Protein AF-A0A523YAH8-F1 (afdb_monomer_lite)

Radius of gyration: 17.44 Å; chains: 1; bounding box: 40×34×47 Å

Structure (mmCIF, N/CA/C/O backbone):
data_AF-A0A523YAH8-F1
#
_entry.id   AF-A0A523YAH8-F1
#
loop_
_atom_site.group_PDB
_atom_site.id
_atom_site.type_symbol
_atom_site.label_atom_id
_atom_site.label_alt_id
_atom_site.label_comp_id
_atom_site.label_asym_id
_atom_site.label_entity_id
_atom_site.label_seq_id
_atom_site.pdbx_PDB_ins_code
_atom_site.Cartn_x
_atom_site.Cartn_y
_atom_site.Cartn_z
_atom_site.occupancy
_atom_site.B_iso_or_equiv
_atom_site.auth_seq_id
_atom_site.auth_comp_id
_atom_site.auth_asym_id
_atom_site.auth_atom_id
_atom_site.pdbx_PDB_model_num
ATOM 1 N N . MET A 1 1 ? 0.222 6.689 17.401 1.00 81.88 1 MET A N 1
ATOM 2 C CA . MET A 1 1 ? 0.304 7.172 16.007 1.00 81.88 1 MET A CA 1
ATOM 3 C C . MET A 1 1 ? -0.901 6.785 15.158 1.00 81.88 1 MET A C 1
ATOM 5 O O . MET A 1 1 ? -1.692 7.670 14.889 1.00 81.88 1 MET A O 1
ATOM 9 N N . ALA A 1 2 ? -1.111 5.521 14.751 1.00 90.25 2 ALA A N 1
ATOM 10 C CA . ALA A 1 2 ? -2.262 5.190 13.888 1.00 90.25 2 ALA A CA 1
ATOM 11 C C . ALA A 1 2 ? -3.619 5.543 14.531 1.00 90.25 2 ALA A C 1
ATOM 13 O O . ALA A 1 2 ? -4.471 6.125 13.876 1.00 90.25 2 ALA A O 1
ATOM 14 N N . GLU A 1 3 ? -3.791 5.264 15.825 1.00 92.44 3 GLU A N 1
ATOM 15 C CA . GLU A 1 3 ? -5.012 5.604 16.570 1.00 92.44 3 GLU A CA 1
ATOM 16 C C . GLU A 1 3 ? -5.221 7.118 16.732 1.00 92.44 3 GLU A C 1
ATOM 18 O O . GLU A 1 3 ? -6.354 7.583 16.676 1.00 92.44 3 GLU A O 1
ATOM 23 N N . GLU A 1 4 ? -4.139 7.892 16.873 1.00 93.69 4 GLU A N 1
ATOM 24 C CA . GLU A 1 4 ? -4.190 9.362 16.950 1.00 93.69 4 GLU A CA 1
ATOM 25 C C . GLU A 1 4 ? -4.637 9.952 15.610 1.00 93.69 4 GLU A C 1
ATOM 27 O O . GLU A 1 4 ? -5.527 10.789 15.584 1.00 93.69 4 GLU A O 1
ATOM 32 N N . CYS A 1 5 ? -4.120 9.441 14.485 1.00 93.69 5 CYS A N 1
ATOM 33 C CA . CYS A 1 5 ? -4.591 9.852 13.161 1.00 93.69 5 CYS A CA 1
ATOM 34 C C . CYS A 1 5 ? -6.087 9.563 12.968 1.00 93.69 5 CYS A C 1
ATOM 36 O O . CYS A 1 5 ? -6.791 10.364 12.361 1.00 93.69 5 CYS A O 1
ATOM 38 N N . VAL A 1 6 ? -6.584 8.432 13.482 1.00 94.50 6 VAL A N 1
ATOM 39 C CA . VAL A 1 6 ? -8.021 8.118 13.446 1.00 94.50 6 VAL A CA 1
ATOM 40 C C . VAL A 1 6 ? -8.814 9.077 14.337 1.00 94.50 6 VAL A C 1
ATOM 42 O O . VAL A 1 6 ? -9.869 9.548 13.921 1.00 94.50 6 VAL A O 1
ATOM 45 N N . ALA A 1 7 ? -8.300 9.417 15.523 1.00 92.00 7 ALA A N 1
ATOM 46 C CA . ALA A 1 7 ? -8.913 10.418 16.400 1.00 92.00 7 ALA A CA 1
ATOM 47 C C . ALA A 1 7 ? -8.973 11.815 15.749 1.00 92.00 7 ALA A C 1
ATOM 49 O O . ALA A 1 7 ? -9.952 12.532 15.946 1.00 92.00 7 ALA A O 1
ATOM 50 N N . ASP A 1 8 ? -7.988 12.153 14.914 1.00 94.50 8 ASP A N 1
ATOM 51 C CA . ASP A 1 8 ? -7.951 13.378 14.104 1.00 94.50 8 ASP A CA 1
ATOM 52 C C . ASP A 1 8 ? -8.859 13.318 12.853 1.00 94.50 8 ASP A C 1
ATOM 54 O O . ASP A 1 8 ? -8.953 14.293 12.105 1.00 94.50 8 ASP A O 1
ATOM 58 N N . GLY A 1 9 ? -9.553 12.196 12.618 1.00 93.69 9 GLY A N 1
ATOM 59 C CA . GLY A 1 9 ? -10.535 12.031 11.541 1.00 93.69 9 GLY A CA 1
ATOM 60 C C . GLY A 1 9 ? -10.054 11.237 10.323 1.00 93.69 9 GLY A C 1
ATOM 61 O O . GLY A 1 9 ? -10.670 11.328 9.264 1.00 93.69 9 GLY A O 1
ATOM 62 N N . ALA A 1 10 ? -8.965 10.469 10.423 1.00 95.19 10 ALA A N 1
ATOM 63 C CA . ALA A 1 10 ? -8.523 9.614 9.322 1.00 95.19 10 ALA A CA 1
ATOM 64 C C . ALA A 1 10 ? -9.427 8.381 9.140 1.00 95.19 10 ALA A C 1
ATOM 66 O O . ALA A 1 10 ? -9.495 7.507 10.006 1.00 95.19 10 ALA A O 1
ATOM 67 N N . ASP A 1 11 ? -10.025 8.254 7.953 1.00 96.00 11 ASP A N 1
ATOM 68 C CA . ASP A 1 11 ? -10.810 7.078 7.544 1.00 96.00 11 ASP A CA 1
ATOM 69 C C . ASP A 1 11 ? -9.975 5.994 6.836 1.00 96.00 11 ASP A C 1
ATOM 71 O O . ASP A 1 11 ? -10.490 4.945 6.444 1.00 96.00 11 ASP A O 1
ATOM 75 N N . VAL A 1 12 ? -8.673 6.233 6.651 1.00 95.81 12 VAL A N 1
ATOM 76 C CA . VAL A 1 12 ? -7.714 5.289 6.064 1.00 95.81 12 VAL A CA 1
ATOM 77 C C . VAL A 1 12 ? -6.301 5.595 6.554 1.00 95.81 12 VAL A C 1
ATOM 79 O O . VAL A 1 12 ? -5.920 6.757 6.686 1.00 95.81 12 VAL A O 1
ATOM 82 N N . ILE A 1 13 ? -5.497 4.555 6.778 1.00 95.81 13 ILE A N 1
ATOM 83 C CA . ILE A 1 13 ? -4.071 4.689 7.090 1.00 95.81 13 ILE A CA 1
ATOM 84 C C . ILE A 1 13 ? -3.254 4.177 5.907 1.00 95.81 13 ILE A C 1
ATOM 86 O O . ILE A 1 13 ? -3.410 3.033 5.493 1.00 95.81 13 ILE A O 1
ATOM 90 N N . VAL A 1 14 ? -2.350 5.000 5.377 1.00 95.00 14 VAL A N 1
ATOM 91 C CA . VAL A 1 14 ? -1.396 4.586 4.338 1.00 95.00 14 VAL A CA 1
ATOM 92 C C . VAL A 1 14 ? -0.015 4.478 4.959 1.00 95.00 14 VAL A C 1
ATOM 94 O O . VAL A 1 14 ? 0.502 5.455 5.502 1.00 95.00 14 VAL A O 1
ATOM 97 N N . ILE A 1 15 ? 0.605 3.302 4.875 1.00 94.88 15 ILE A N 1
ATOM 98 C CA . ILE A 1 15 ? 1.973 3.145 5.367 1.00 94.88 15 ILE A CA 1
ATOM 99 C C . ILE A 1 15 ? 2.927 3.873 4.413 1.00 94.88 15 ILE A C 1
ATOM 101 O O . ILE A 1 15 ? 3.000 3.559 3.231 1.00 94.88 15 ILE A O 1
ATOM 105 N N . GLY A 1 16 ? 3.677 4.851 4.925 1.00 92.38 16 GLY A N 1
ATOM 106 C CA . GLY A 1 16 ? 4.570 5.688 4.109 1.00 92.38 16 GLY A CA 1
ATOM 107 C C . GLY A 1 16 ? 5.878 5.017 3.671 1.00 92.38 16 GLY A C 1
ATOM 108 O O . GLY A 1 16 ? 6.645 5.600 2.911 1.00 92.38 16 GLY A O 1
ATOM 109 N N . CYS A 1 17 ? 6.161 3.802 4.145 1.00 92.62 17 CYS A N 1
ATOM 110 C CA . CYS A 1 17 ? 7.388 3.065 3.850 1.00 92.62 17 CYS A CA 1
ATOM 111 C C . CYS A 1 17 ? 7.066 1.697 3.241 1.00 92.62 17 CYS A C 1
ATOM 113 O O . CYS A 1 17 ? 6.320 0.918 3.830 1.00 92.62 17 CYS A O 1
ATOM 115 N N . ALA A 1 18 ? 7.687 1.373 2.103 1.00 88.06 18 ALA A N 1
ATOM 116 C CA . ALA A 1 18 ? 7.493 0.095 1.415 1.00 88.06 18 ALA A CA 1
ATOM 117 C C . ALA A 1 18 ? 7.857 -1.119 2.292 1.00 88.06 18 ALA A C 1
ATOM 119 O O . ALA A 1 18 ? 7.104 -2.087 2.354 1.00 88.06 18 ALA A O 1
ATOM 120 N N . GLY A 1 19 ? 8.987 -1.057 3.010 1.00 88.12 19 GLY A N 1
ATOM 121 C CA . GLY A 1 19 ? 9.425 -2.153 3.881 1.00 88.12 19 GLY A CA 1
ATOM 122 C C . GLY A 1 19 ? 8.490 -2.365 5.074 1.00 88.12 19 GLY A C 1
ATOM 123 O O . GLY A 1 19 ? 8.118 -3.494 5.380 1.00 88.12 19 GLY A O 1
ATOM 124 N N . THR A 1 20 ? 8.063 -1.277 5.718 1.00 90.25 20 THR A N 1
ATOM 125 C CA . THR A 1 20 ? 7.125 -1.343 6.847 1.00 90.25 20 THR A CA 1
ATOM 126 C C . THR A 1 20 ? 5.743 -1.816 6.404 1.00 90.25 20 THR A C 1
ATOM 128 O O . THR A 1 20 ? 5.132 -2.606 7.113 1.00 90.25 20 THR A O 1
ATOM 131 N N . GLY A 1 21 ? 5.273 -1.391 5.226 1.00 91.12 21 GLY A N 1
ATOM 132 C CA . GLY A 1 21 ? 3.984 -1.808 4.668 1.00 91.12 21 GLY A CA 1
ATOM 133 C C . GLY A 1 21 ? 3.870 -3.323 4.5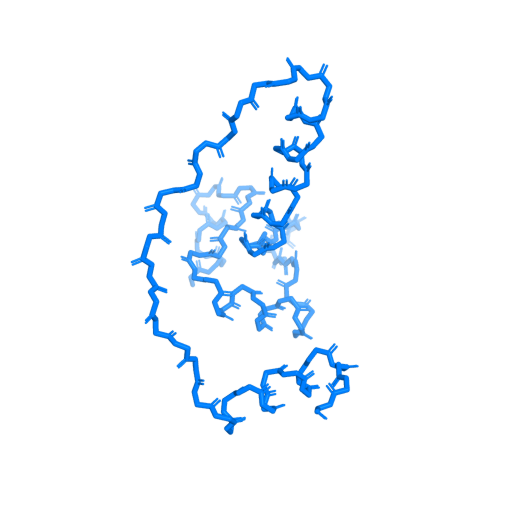44 1.00 91.12 21 GLY A C 1
ATOM 134 O O . GLY A 1 21 ? 2.927 -3.915 5.065 1.00 91.12 21 GLY A O 1
ATOM 135 N N . LEU A 1 22 ? 4.899 -3.951 3.973 1.00 86.50 22 LEU A N 1
ATOM 136 C CA . LEU A 1 22 ? 4.981 -5.405 3.852 1.00 86.50 22 LEU A CA 1
ATOM 137 C C . LEU A 1 22 ? 4.979 -6.105 5.213 1.00 86.50 22 LEU A C 1
ATOM 139 O O . LEU A 1 22 ? 4.248 -7.074 5.402 1.00 86.50 22 LEU A O 1
ATOM 143 N N . LEU A 1 23 ? 5.761 -5.611 6.179 1.00 89.88 23 LEU A N 1
ATOM 144 C CA . LEU A 1 23 ? 5.793 -6.184 7.528 1.00 89.88 23 LEU A CA 1
ATOM 145 C C . LEU A 1 23 ? 4.426 -6.097 8.217 1.00 89.88 23 LEU A C 1
ATOM 147 O O . LEU A 1 23 ? 3.996 -7.068 8.836 1.00 89.88 23 LEU A O 1
ATOM 151 N N . CYS A 1 24 ? 3.723 -4.969 8.079 1.00 91.12 24 CYS A N 1
ATOM 152 C CA . CYS A 1 24 ? 2.367 -4.808 8.596 1.00 91.12 24 CYS A CA 1
ATOM 153 C C . CYS A 1 24 ? 1.404 -5.823 7.964 1.00 91.12 24 CYS A C 1
ATOM 155 O O . CYS A 1 24 ? 0.698 -6.516 8.696 1.00 91.12 24 CYS A O 1
ATOM 157 N N . SER A 1 25 ? 1.423 -5.974 6.637 1.00 89.50 25 SER A N 1
ATOM 158 C CA . SER A 1 25 ? 0.617 -6.974 5.924 1.00 89.50 25 SER A CA 1
ATOM 159 C C . SER A 1 25 ? 0.911 -8.399 6.398 1.00 89.50 25 SER A C 1
ATOM 161 O O . SER A 1 25 ? -0.011 -9.158 6.695 1.00 89.50 25 SER A O 1
ATOM 163 N N . MET A 1 26 ? 2.191 -8.761 6.528 1.00 88.06 26 MET A N 1
ATOM 164 C CA . MET A 1 26 ? 2.615 -10.086 6.997 1.00 88.06 26 MET A CA 1
ATOM 165 C C . MET A 1 26 ? 2.189 -10.365 8.443 1.00 88.06 26 MET A C 1
ATOM 167 O O . MET A 1 26 ? 1.873 -11.502 8.782 1.00 88.06 26 MET A O 1
ATOM 171 N N . ALA A 1 27 ? 2.156 -9.335 9.289 1.00 91.81 27 ALA A N 1
ATOM 172 C CA . ALA A 1 27 ? 1.712 -9.431 10.675 1.00 91.81 27 ALA A CA 1
ATOM 173 C C . ALA A 1 27 ? 0.177 -9.410 10.837 1.00 91.81 27 ALA A C 1
ATOM 175 O O . ALA A 1 27 ? -0.314 -9.455 11.964 1.00 91.81 27 ALA A O 1
ATOM 176 N N . GLY A 1 28 ? -0.593 -9.316 9.746 1.00 91.50 28 GLY A N 1
ATOM 177 C CA . GLY A 1 28 ? -2.054 -9.211 9.803 1.00 91.50 28 GLY A CA 1
ATOM 178 C C . GLY A 1 28 ? -2.569 -7.832 10.246 1.00 91.50 28 GLY A C 1
ATOM 179 O O . GLY A 1 28 ? -3.723 -7.703 10.662 1.00 91.50 28 GLY A O 1
ATOM 180 N N . LEU A 1 29 ? -1.735 -6.790 10.157 1.00 92.62 29 LEU A N 1
ATOM 181 C CA . LEU A 1 29 ? -2.067 -5.402 10.502 1.00 92.62 29 LEU A CA 1
ATOM 182 C C . LEU A 1 29 ? -2.678 -4.645 9.312 1.00 92.62 29 LEU A C 1
ATOM 184 O O . LEU A 1 29 ? -2.221 -3.573 8.925 1.00 92.62 29 LEU A O 1
ATOM 188 N N . ASN A 1 30 ? -3.734 -5.207 8.730 1.00 93.06 30 ASN A N 1
ATOM 189 C CA . ASN A 1 30 ? -4.452 -4.661 7.569 1.00 93.06 30 ASN A CA 1
ATOM 190 C C . ASN A 1 30 ? -5.610 -3.726 7.973 1.00 93.06 30 ASN A C 1
ATOM 192 O O . ASN A 1 30 ? -6.303 -3.172 7.119 1.00 93.06 30 ASN A O 1
ATOM 196 N N . LYS A 1 31 ? -5.850 -3.563 9.277 1.00 95.12 31 LYS A N 1
ATOM 197 C CA . LYS A 1 31 ? -6.870 -2.675 9.838 1.00 95.12 31 LYS A CA 1
ATOM 198 C C . LYS A 1 31 ? -6.502 -2.240 11.252 1.00 95.12 31 LYS A C 1
ATOM 200 O O . LYS A 1 31 ? -5.832 -2.979 11.970 1.00 95.12 31 LYS A O 1
ATOM 205 N N . VAL A 1 32 ? -7.010 -1.086 11.664 1.00 94.25 32 VAL A N 1
ATOM 206 C CA . VAL A 1 32 ? -6.961 -0.586 13.044 1.00 94.25 32 VAL A CA 1
ATOM 207 C C . VAL A 1 32 ? -8.394 -0.412 13.536 1.00 94.25 32 VAL A C 1
ATOM 209 O O . VAL A 1 32 ? -9.259 0.027 12.781 1.00 94.25 32 VAL A O 1
ATOM 212 N N . THR A 1 33 ? -8.664 -0.785 14.788 1.00 94.31 33 THR A N 1
ATOM 213 C CA . THR A 1 33 ? -9.977 -0.572 15.416 1.00 94.31 33 THR A CA 1
ATOM 214 C C . THR A 1 33 ? -9.842 0.488 16.500 1.00 94.31 33 THR A C 1
ATOM 216 O O . THR A 1 33 ? -9.105 0.271 17.454 1.00 94.31 33 THR A O 1
ATOM 219 N N . VAL A 1 34 ? -10.560 1.606 16.372 1.00 92.88 34 VAL A N 1
ATOM 220 C CA . VAL A 1 34 ? -10.601 2.677 17.382 1.00 92.88 34 VAL A CA 1
ATOM 221 C C . VAL A 1 34 ? -12.054 2.911 17.775 1.00 92.88 34 VAL A C 1
ATOM 223 O O . VAL A 1 34 ? -12.880 3.331 16.964 1.00 92.88 34 VAL A O 1
ATOM 226 N N . GLY A 1 35 ? -12.403 2.575 19.018 1.00 90.94 35 GLY A N 1
ATOM 227 C CA . GLY A 1 35 ? -13.792 2.596 19.475 1.00 90.94 35 GLY A CA 1
ATOM 228 C C . GLY A 1 35 ? -14.684 1.677 18.630 1.00 90.94 35 GLY A C 1
ATOM 229 O O . GLY A 1 35 ? -14.565 0.457 18.697 1.00 90.94 35 GLY A O 1
ATOM 230 N N . ARG A 1 36 ? -15.596 2.267 17.847 1.00 91.94 36 ARG A N 1
ATOM 231 C CA . ARG A 1 36 ? -16.501 1.543 16.928 1.00 91.94 36 ARG A CA 1
ATOM 232 C C . ARG A 1 36 ? -16.071 1.611 15.458 1.00 91.94 36 ARG A C 1
ATOM 234 O O . ARG A 1 36 ? -16.737 1.013 14.617 1.00 91.94 36 ARG A O 1
ATOM 241 N N . GLN A 1 37 ? -15.006 2.343 15.137 1.00 91.62 37 GLN A N 1
ATOM 242 C CA . GLN A 1 37 ? -14.513 2.493 13.770 1.00 91.62 37 GLN A CA 1
ATOM 243 C C . GLN A 1 37 ? -13.487 1.406 13.455 1.00 91.62 37 GLN A C 1
ATOM 245 O O . GLN A 1 37 ? -12.578 1.150 14.243 1.00 91.62 37 GLN A O 1
ATOM 250 N N . VAL A 1 38 ? -13.630 0.782 12.285 1.00 95.69 38 VAL A N 1
ATOM 251 C CA . VAL A 1 38 ? -12.651 -0.152 11.721 1.00 95.69 38 VAL A CA 1
ATOM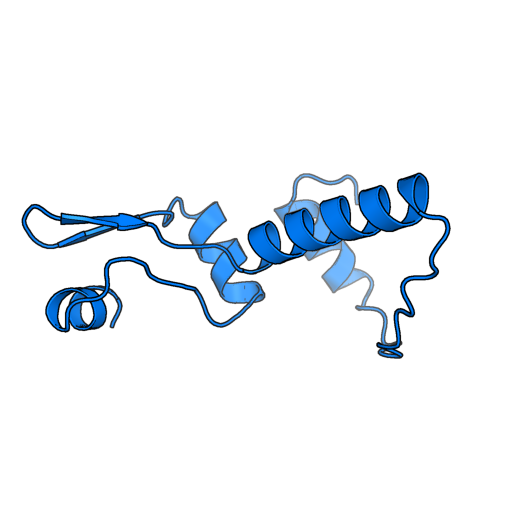 252 C C . VAL A 1 38 ? -12.069 0.503 10.480 1.00 95.69 38 VAL A C 1
ATOM 254 O O . VAL A 1 38 ? -12.760 0.650 9.474 1.00 95.69 38 VAL A O 1
ATOM 257 N N . ILE A 1 39 ? -10.809 0.906 10.570 1.00 96.56 39 ILE A N 1
ATOM 258 C CA . ILE A 1 39 ? -10.125 1.705 9.558 1.00 96.56 39 ILE A CA 1
ATOM 259 C C . ILE A 1 39 ? -9.143 0.816 8.786 1.00 96.56 39 ILE A C 1
ATOM 261 O O . ILE A 1 39 ? -8.339 0.124 9.418 1.00 96.56 39 ILE A O 1
ATOM 265 N N . PRO A 1 40 ? -9.184 0.791 7.443 1.00 96.31 40 PRO A N 1
ATOM 266 C CA . PRO A 1 40 ? -8.250 0.005 6.649 1.00 96.31 40 PRO A CA 1
ATOM 267 C C . PRO A 1 40 ? -6.831 0.582 6.711 1.00 96.31 40 PRO A C 1
ATOM 269 O O . PRO A 1 40 ? -6.628 1.798 6.684 1.00 96.31 40 PRO A O 1
ATOM 272 N N . VAL A 1 41 ? -5.845 -0.314 6.738 1.00 95.56 41 VAL A N 1
ATOM 273 C CA . VAL A 1 41 ? -4.424 0.014 6.585 1.00 95.56 41 VAL A CA 1
ATOM 274 C C . VAL A 1 41 ? -3.978 -0.451 5.205 1.00 95.56 41 VAL A C 1
ATOM 276 O O . VAL A 1 41 ? -4.091 -1.631 4.876 1.00 95.56 41 VAL A O 1
ATOM 279 N N . LEU A 1 42 ? -3.488 0.476 4.386 1.00 95.06 42 LEU A N 1
ATOM 280 C CA . LEU A 1 42 ? -3.054 0.202 3.023 1.00 95.06 42 LEU A CA 1
ATOM 281 C C . LEU A 1 42 ? -1.559 -0.102 2.968 1.00 95.06 42 LEU A C 1
ATOM 283 O O . LEU A 1 42 ? -0.725 0.697 3.404 1.00 95.06 42 LEU A O 1
ATOM 287 N N . ASP A 1 43 ? -1.242 -1.236 2.348 1.00 93.62 43 ASP A N 1
ATOM 288 C CA . ASP A 1 43 ? 0.113 -1.605 1.961 1.00 93.62 43 ASP A CA 1
ATOM 289 C C . ASP A 1 43 ? 0.501 -0.889 0.654 1.00 93.62 43 ASP A C 1
ATOM 291 O O . ASP A 1 43 ? -0.039 -1.217 -0.414 1.00 93.62 43 ASP A O 1
ATOM 295 N N . PRO A 1 44 ? 1.442 0.071 0.692 1.00 92.75 44 PRO A N 1
ATOM 296 C CA . PRO A 1 44 ? 1.852 0.816 -0.492 1.00 92.75 44 PRO A CA 1
ATOM 297 C C . PRO A 1 44 ? 2.477 -0.078 -1.571 1.00 92.75 44 PRO A C 1
ATOM 299 O O . PRO A 1 44 ? 2.400 0.264 -2.751 1.00 92.75 44 PRO A O 1
ATOM 302 N N . VAL A 1 45 ? 3.077 -1.221 -1.211 1.00 91.25 45 VAL A N 1
ATOM 303 C CA . VAL A 1 45 ? 3.704 -2.130 -2.181 1.00 91.25 45 VAL A CA 1
ATOM 304 C C . VAL A 1 45 ? 2.641 -2.833 -3.012 1.00 91.25 45 VAL A C 1
ATOM 306 O O . VAL A 1 45 ? 2.769 -2.910 -4.234 1.00 91.25 45 VAL A O 1
ATOM 309 N N . MET A 1 46 ? 1.553 -3.275 -2.382 1.00 90.19 46 MET A N 1
ATOM 310 C CA . MET A 1 46 ? 0.433 -3.897 -3.091 1.00 90.19 46 MET A CA 1
ATOM 311 C C . MET A 1 46 ? -0.307 -2.892 -3.979 1.00 90.19 46 MET A C 1
ATOM 313 O O . MET A 1 46 ? -0.643 -3.206 -5.122 1.00 90.19 46 MET A O 1
ATOM 317 N N . VAL A 1 47 ? -0.493 -1.656 -3.503 1.00 93.00 47 VAL A N 1
ATOM 318 C CA . VAL A 1 47 ? -1.059 -0.566 -4.317 1.00 93.00 47 VAL A CA 1
ATOM 319 C C . VAL A 1 47 ? -0.174 -0.280 -5.537 1.00 93.00 47 VAL A C 1
ATOM 321 O O . VAL A 1 47 ? -0.673 -0.166 -6.661 1.00 93.00 47 VAL A O 1
ATOM 324 N N . ALA A 1 48 ? 1.147 -0.217 -5.348 1.00 91.44 48 ALA A N 1
ATOM 325 C CA . ALA A 1 48 ? 2.097 -0.018 -6.438 1.00 91.44 48 ALA A CA 1
ATOM 326 C C . ALA A 1 48 ? 2.092 -1.188 -7.434 1.00 91.44 48 ALA A C 1
ATOM 328 O O . ALA A 1 48 ? 2.108 -0.950 -8.642 1.00 91.44 48 ALA A O 1
ATOM 329 N N . MET A 1 49 ? 2.007 -2.435 -6.956 1.00 92.81 49 MET A N 1
ATOM 330 C CA . MET A 1 49 ? 1.891 -3.620 -7.811 1.00 92.81 49 MET A CA 1
ATOM 331 C C . MET A 1 49 ? 0.644 -3.530 -8.694 1.00 92.81 49 MET A C 1
ATOM 333 O O . MET A 1 49 ? 0.750 -3.653 -9.913 1.00 92.81 49 MET A O 1
ATOM 337 N N . LYS A 1 50 ? -0.522 -3.223 -8.111 1.00 94.94 50 LYS A N 1
ATOM 338 C CA . LYS A 1 50 ? -1.764 -3.077 -8.882 1.00 94.94 50 LYS A CA 1
ATOM 339 C C . LYS A 1 50 ? -1.674 -1.946 -9.903 1.00 94.94 50 LYS A C 1
ATOM 341 O O . LYS A 1 50 ? -2.127 -2.090 -11.036 1.00 94.94 50 LYS A O 1
ATOM 346 N N . THR A 1 51 ? -1.037 -0.841 -9.527 1.00 92.81 51 THR A N 1
ATOM 347 C CA . THR A 1 51 ? -0.784 0.278 -10.440 1.00 92.81 51 THR A CA 1
ATOM 348 C C . THR A 1 51 ? 0.114 -0.151 -11.604 1.00 92.81 51 THR A C 1
ATOM 350 O O . THR A 1 51 ? -0.149 0.211 -12.749 1.00 92.81 51 THR A O 1
ATOM 353 N N . ALA A 1 52 ? 1.142 -0.963 -11.343 1.00 89.56 52 ALA A N 1
ATOM 354 C CA . ALA A 1 52 ? 2.015 -1.504 -12.379 1.00 89.56 52 ALA A CA 1
ATOM 355 C C . ALA A 1 52 ? 1.271 -2.462 -13.326 1.00 89.56 52 ALA A C 1
ATOM 357 O O . ALA A 1 52 ? 1.453 -2.356 -14.537 1.00 89.56 52 ALA A O 1
ATOM 358 N N . GLU A 1 53 ? 0.407 -3.340 -12.807 1.00 93.44 53 GLU A N 1
ATOM 359 C CA . GLU A 1 53 ? -0.467 -4.198 -13.624 1.00 93.44 53 GLU A CA 1
ATOM 360 C C . GLU A 1 53 ? -1.348 -3.363 -14.558 1.00 93.44 53 GLU A C 1
ATOM 362 O O . GLU A 1 53 ? -1.323 -3.559 -15.772 1.00 93.44 53 GLU A O 1
ATOM 367 N N . MET A 1 54 ? -2.050 -2.366 -14.006 1.00 94.12 54 MET A N 1
ATOM 368 C CA . MET A 1 54 ? -2.892 -1.457 -14.789 1.00 94.12 54 MET A CA 1
ATOM 369 C C . MET A 1 54 ? -2.091 -0.738 -15.874 1.00 94.12 54 MET A C 1
ATOM 371 O O . MET A 1 54 ? -2.550 -0.602 -17.006 1.00 94.12 54 MET A O 1
ATOM 375 N N . ALA A 1 55 ? -0.878 -0.292 -15.551 1.00 88.19 55 ALA A N 1
ATOM 376 C CA . ALA A 1 55 ? -0.008 0.364 -16.510 1.00 88.19 55 ALA A CA 1
ATOM 377 C C . ALA A 1 55 ? 0.384 -0.604 -17.648 1.00 88.19 55 ALA A C 1
ATOM 379 O O . ALA A 1 55 ? 0.272 -0.261 -18.828 1.00 88.19 55 ALA A O 1
ATOM 380 N N . VAL A 1 56 ? 0.775 -1.841 -17.327 1.00 88.81 56 VAL A N 1
ATOM 381 C CA . VAL A 1 56 ? 1.068 -2.878 -18.331 1.00 88.81 56 VAL A CA 1
ATOM 382 C C . VAL A 1 56 ? -0.134 -3.125 -19.245 1.00 88.81 56 VAL A C 1
ATOM 384 O O . VAL A 1 56 ? 0.043 -3.180 -20.465 1.00 88.81 56 VAL A O 1
ATOM 387 N N . ASP A 1 57 ? -1.339 -3.216 -18.687 1.00 92.44 57 ASP A N 1
ATOM 388 C CA . ASP A 1 57 ? -2.566 -3.423 -19.457 1.00 92.44 57 ASP A CA 1
ATOM 389 C C . ASP A 1 57 ? -2.879 -2.236 -20.377 1.00 92.44 57 ASP A C 1
ATOM 391 O O . ASP A 1 57 ? -3.149 -2.432 -21.563 1.00 92.44 57 ASP A O 1
ATOM 395 N N . ILE A 1 58 ? -2.740 -0.997 -19.891 1.00 88.69 58 ILE A N 1
ATOM 396 C CA . ILE A 1 58 ? -2.890 0.216 -20.713 1.00 88.69 58 ILE A CA 1
ATOM 397 C C . ILE A 1 58 ? -1.894 0.208 -21.874 1.00 88.69 58 ILE A C 1
ATOM 399 O O . ILE A 1 58 ? -2.273 0.484 -23.014 1.00 88.69 58 ILE A O 1
ATOM 403 N N . LYS A 1 59 ? -0.626 -0.139 -21.625 1.00 87.81 59 LYS A N 1
ATOM 404 C CA . LYS A 1 59 ? 0.388 -0.242 -22.685 1.00 87.81 59 LYS A CA 1
ATOM 405 C C . LYS A 1 59 ? -0.004 -1.283 -23.731 1.00 87.81 59 LYS A C 1
ATOM 407 O O . LYS A 1 59 ? 0.143 -1.024 -24.923 1.00 87.81 59 LYS A O 1
ATOM 412 N N . ARG A 1 60 ? -0.497 -2.448 -23.302 1.00 88.69 60 ARG A N 1
ATOM 413 C CA . ARG A 1 60 ? -0.957 -3.510 -24.210 1.00 88.69 60 ARG A CA 1
ATOM 414 C C . ARG A 1 60 ? -2.161 -3.068 -25.042 1.00 88.69 60 ARG A C 1
ATOM 416 O O . ARG A 1 60 ? -2.197 -3.372 -26.227 1.00 88.69 60 ARG A O 1
ATOM 423 N N . GLY A 1 61 ? -3.109 -2.347 -24.442 1.00 92.81 61 GLY A N 1
ATOM 424 C CA . GLY A 1 61 ? -4.331 -1.905 -25.118 1.00 92.81 61 GLY A CA 1
ATOM 425 C C . GLY A 1 61 ? -4.155 -0.688 -26.031 1.00 92.81 61 GLY A C 1
ATOM 426 O O . GLY A 1 61 ? -4.845 -0.581 -27.038 1.00 92.81 61 GLY A O 1
ATOM 427 N N . THR A 1 62 ? -3.239 0.227 -25.704 1.00 92.31 62 THR A N 1
ATOM 428 C CA . THR A 1 62 ? -3.074 1.508 -26.425 1.00 92.31 62 THR A CA 1
ATOM 429 C C . THR A 1 62 ? -1.836 1.568 -27.317 1.00 92.31 62 THR A C 1
ATOM 431 O O . THR A 1 62 ? -1.732 2.458 -28.157 1.00 92.31 62 THR A O 1
ATOM 434 N N . GLY A 1 63 ? -0.861 0.674 -27.120 1.00 84.44 63 GLY A N 1
ATOM 435 C CA . GLY A 1 63 ? 0.440 0.728 -27.793 1.00 84.44 63 GLY A CA 1
ATOM 436 C C . GLY A 1 63 ? 1.360 1.859 -27.312 1.00 84.44 63 GLY A C 1
ATOM 437 O O . GLY A 1 63 ? 2.491 1.965 -27.788 1.00 84.44 63 GLY A O 1
ATOM 438 N N . LEU A 1 64 ? 0.922 2.692 -26.358 1.00 78.31 64 LEU A N 1
ATOM 439 C CA . LEU A 1 64 ? 1.725 3.795 -25.841 1.00 78.31 64 LEU A CA 1
ATOM 440 C C . LEU A 1 64 ? 2.854 3.269 -24.938 1.00 78.31 64 LEU A C 1
ATOM 442 O O . LEU A 1 64 ? 2.608 2.470 -24.027 1.00 78.31 64 LEU A O 1
ATOM 446 N N . PRO A 1 65 ? 4.109 3.703 -25.147 1.00 70.25 65 PRO A N 1
ATOM 447 C CA . PRO A 1 65 ? 5.202 3.310 -24.275 1.00 70.25 65 PRO A CA 1
ATOM 448 C C . PRO A 1 65 ? 5.015 3.938 -22.890 1.00 70.25 65 PRO A C 1
ATOM 450 O O . PRO A 1 65 ? 4.779 5.136 -22.774 1.00 70.25 65 PRO A O 1
ATOM 453 N N . ILE A 1 66 ? 5.194 3.143 -21.833 1.00 70.12 66 ILE A N 1
ATOM 454 C CA . ILE A 1 66 ? 5.373 3.666 -20.474 1.00 70.12 66 ILE A CA 1
ATOM 455 C C . ILE A 1 66 ? 6.875 3.828 -20.258 1.00 70.12 66 ILE A C 1
ATOM 457 O O . ILE A 1 66 ? 7.570 2.817 -20.097 1.00 70.12 66 ILE A O 1
ATOM 461 N N . PRO A 1 67 ? 7.420 5.054 -20.298 1.00 62.91 67 PRO A N 1
ATOM 462 C CA . PRO A 1 67 ? 8.835 5.255 -20.047 1.00 62.91 67 PRO A CA 1
ATOM 463 C C . PRO A 1 67 ? 9.123 5.007 -18.561 1.00 62.91 67 PRO A C 1
ATOM 465 O O . PRO A 1 67 ? 8.886 5.869 -17.719 1.00 62.91 67 PRO A O 1
ATOM 468 N N . SER A 1 68 ? 9.672 3.838 -18.224 1.00 63.28 68 SER A N 1
ATOM 469 C CA . SER A 1 68 ? 10.312 3.641 -16.920 1.00 63.28 68 SER A CA 1
ATOM 470 C C . SER A 1 68 ? 11.675 4.336 -16.935 1.00 63.28 68 SER A C 1
ATOM 472 O O . SER A 1 68 ? 12.541 3.998 -17.742 1.00 63.28 68 SER A O 1
AT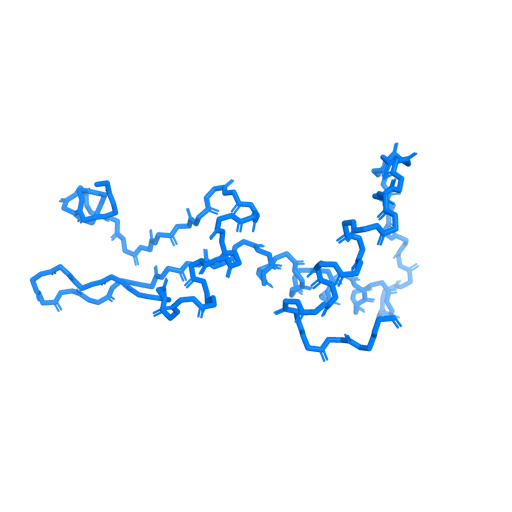OM 474 N N . ARG A 1 69 ? 11.859 5.351 -16.080 1.00 58.22 69 ARG A N 1
ATOM 475 C CA . ARG A 1 69 ? 13.091 6.169 -16.015 1.00 58.22 69 ARG A CA 1
ATOM 476 C C . ARG A 1 69 ? 13.905 5.961 -14.735 1.00 58.22 69 ARG A C 1
ATOM 478 O O . ARG A 1 69 ? 14.909 6.643 -14.546 1.00 58.22 69 ARG A O 1
ATOM 485 N N . ALA A 1 70 ? 13.524 5.024 -13.870 1.00 58.84 70 ALA A N 1
ATOM 486 C CA . ALA A 1 70 ? 14.235 4.768 -12.619 1.00 58.84 70 ALA A CA 1
ATOM 487 C C . ALA A 1 70 ? 15.501 3.921 -12.869 1.00 58.84 70 ALA A C 1
ATOM 489 O O . ALA A 1 70 ? 15.492 2.700 -12.745 1.00 58.84 70 ALA A O 1
ATOM 490 N N . ARG A 1 71 ? 16.604 4.572 -13.262 1.00 51.06 71 ARG A N 1
ATOM 491 C CA . ARG A 1 71 ? 17.942 3.962 -13.396 1.00 51.06 71 ARG A CA 1
ATOM 492 C C . ARG A 1 71 ? 18.619 3.765 -12.027 1.00 51.06 71 ARG A C 1
ATOM 494 O O . ARG A 1 71 ? 19.663 4.354 -11.773 1.00 51.06 71 ARG A O 1
ATOM 501 N N . ASN A 1 72 ? 18.064 2.923 -11.159 1.00 57.88 72 ASN A N 1
ATOM 502 C CA . ASN A 1 72 ? 18.677 2.614 -9.859 1.00 57.88 72 ASN A CA 1
ATOM 503 C C . ASN A 1 72 ? 19.285 1.204 -9.885 1.00 57.88 72 ASN A C 1
ATOM 505 O O . ASN A 1 72 ? 18.680 0.241 -9.426 1.00 57.88 72 ASN A O 1
ATOM 509 N N . TYR A 1 73 ? 20.472 1.078 -10.487 1.00 62.00 73 TYR A N 1
ATOM 510 C CA . TYR A 1 73 ? 21.162 -0.199 -10.714 1.00 62.00 73 TYR A CA 1
ATOM 511 C C . TYR A 1 73 ? 22.167 -0.542 -9.610 1.00 62.00 73 TYR A C 1
ATOM 513 O O . TYR A 1 73 ? 23.366 -0.636 -9.862 1.00 62.00 73 TYR A O 1
ATOM 521 N N . VAL A 1 74 ? 21.687 -0.785 -8.393 1.00 73.06 74 VAL A N 1
ATOM 522 C CA . VAL A 1 74 ? 22.474 -1.553 -7.419 1.00 73.06 74 VAL A CA 1
ATOM 523 C C . VAL A 1 74 ? 21.673 -2.790 -7.064 1.00 73.06 74 VAL A C 1
ATOM 525 O O . VAL A 1 74 ? 20.598 -2.703 -6.475 1.00 73.06 74 VAL A O 1
ATOM 528 N N . LEU A 1 75 ? 22.177 -3.945 -7.496 1.00 75.25 75 LEU A N 1
ATOM 529 C CA . LEU A 1 75 ? 21.580 -5.223 -7.140 1.00 75.25 75 LEU A CA 1
ATOM 530 C C . LEU A 1 75 ? 21.880 -5.522 -5.662 1.00 75.25 75 LEU A C 1
ATOM 532 O O . LEU A 1 75 ? 23.016 -5.313 -5.230 1.00 75.25 75 LEU A O 1
ATOM 536 N N . PRO A 1 76 ? 20.898 -6.029 -4.894 1.00 77.00 76 PRO A N 1
ATOM 537 C CA . PRO A 1 76 ? 21.138 -6.528 -3.546 1.00 77.00 76 PRO A CA 1
ATOM 538 C C . PRO A 1 76 ? 22.209 -7.624 -3.526 1.00 77.00 76 PRO A C 1
ATOM 540 O O . PRO A 1 76 ? 22.413 -8.331 -4.521 1.00 77.00 76 PRO A O 1
ATOM 543 N N . SER A 1 77 ? 22.862 -7.800 -2.376 1.00 87.88 77 SER A N 1
ATOM 544 C CA . SER A 1 77 ? 23.775 -8.923 -2.157 1.00 87.88 77 SER A CA 1
ATOM 545 C C . SER A 1 77 ? 23.042 -10.267 -2.317 1.00 87.88 77 SER A C 1
ATOM 547 O O . SER A 1 77 ? 21.815 -10.342 -2.200 1.00 87.88 77 SER A O 1
ATOM 549 N N . ARG A 1 78 ? 23.774 -11.362 -2.572 1.00 86.94 78 ARG A N 1
ATOM 550 C CA . ARG A 1 78 ? 23.161 -12.705 -2.643 1.00 86.94 78 ARG A CA 1
ATOM 551 C C . ARG A 1 78 ? 22.452 -13.086 -1.342 1.00 86.94 78 ARG A C 1
ATOM 553 O O . ARG A 1 78 ? 21.398 -13.706 -1.394 1.00 86.94 78 ARG A O 1
ATOM 560 N N . GLU A 1 79 ? 23.018 -12.709 -0.200 1.00 90.94 79 GLU A N 1
ATOM 561 C CA . GLU A 1 79 ? 22.441 -12.992 1.114 1.00 90.94 79 GLU A CA 1
ATOM 562 C C . GLU A 1 79 ? 21.106 -12.263 1.311 1.00 90.94 79 GLU A C 1
ATOM 564 O O . GLU A 1 79 ? 20.112 -12.879 1.705 1.00 90.94 79 GLU A O 1
ATOM 569 N N . ASP A 1 80 ? 21.042 -10.983 0.931 1.00 85.69 80 ASP A N 1
ATOM 570 C CA . ASP A 1 80 ? 19.797 -10.212 0.959 1.00 85.69 80 ASP A CA 1
ATOM 571 C C . ASP A 1 80 ? 18.734 -10.804 0.033 1.00 85.69 80 ASP A C 1
ATOM 573 O O . ASP A 1 80 ? 17.563 -10.885 0.409 1.00 85.69 80 ASP A O 1
ATOM 577 N N . TRP A 1 81 ? 19.134 -11.273 -1.152 1.00 85.19 81 TRP A N 1
ATOM 578 C CA . TRP A 1 81 ? 18.234 -11.960 -2.075 1.00 85.19 81 TRP A CA 1
ATOM 579 C C . TRP A 1 81 ? 17.628 -13.221 -1.465 1.00 85.19 81 TRP A C 1
ATOM 581 O O . TRP A 1 81 ? 16.410 -13.390 -1.514 1.00 85.19 81 TRP A O 1
ATOM 591 N N . THR A 1 82 ? 18.449 -14.087 -0.871 1.00 89.50 82 THR A N 1
ATOM 592 C CA . THR A 1 82 ? 17.986 -15.323 -0.227 1.00 89.50 82 THR A CA 1
ATOM 593 C C . THR A 1 82 ? 17.015 -15.019 0.910 1.00 89.50 82 THR A C 1
ATOM 595 O O . THR A 1 82 ? 15.929 -15.600 0.968 1.00 89.50 82 THR A O 1
ATOM 598 N N . ARG A 1 83 ? 17.362 -14.059 1.777 1.00 86.50 83 ARG A N 1
ATOM 599 C CA . ARG A 1 83 ? 16.525 -13.637 2.908 1.00 86.50 83 ARG A CA 1
ATOM 600 C C . ARG A 1 83 ? 15.159 -13.136 2.445 1.00 86.50 83 ARG A C 1
ATOM 602 O O . ARG A 1 83 ? 14.136 -13.566 2.974 1.00 86.50 83 ARG A O 1
ATOM 609 N N . VAL A 1 84 ? 15.133 -12.252 1.448 1.00 83.44 84 VAL A N 1
ATOM 610 C CA . VAL A 1 84 ? 13.883 -11.707 0.904 1.00 83.44 84 VAL A CA 1
ATOM 611 C C . VAL A 1 84 ? 13.058 -12.810 0.240 1.00 83.44 84 VAL A C 1
ATOM 613 O O . VAL A 1 84 ? 11.878 -12.939 0.543 1.00 83.44 84 VAL A O 1
ATOM 616 N N . ARG A 1 85 ? 13.658 -13.657 -0.607 1.00 85.88 85 ARG A N 1
ATOM 617 C CA . ARG A 1 85 ? 12.942 -14.760 -1.278 1.00 85.88 85 ARG A CA 1
ATOM 618 C C . ARG A 1 85 ? 12.306 -15.720 -0.275 1.00 85.88 85 ARG A C 1
ATOM 620 O O . ARG A 1 85 ? 11.130 -16.040 -0.423 1.00 85.88 85 ARG A O 1
ATOM 627 N N . SER A 1 86 ? 13.032 -16.085 0.782 1.00 87.50 86 SER A N 1
ATOM 628 C CA . SER A 1 86 ? 12.497 -16.912 1.866 1.00 87.50 86 SER A CA 1
ATOM 629 C C . SER A 1 86 ? 11.303 -16.260 2.565 1.00 87.50 86 SER A C 1
ATOM 631 O O . SER A 1 86 ? 10.328 -16.952 2.844 1.00 87.50 86 SER A O 1
ATOM 633 N N . ALA A 1 87 ? 11.348 -14.950 2.832 1.00 79.81 87 ALA A N 1
ATOM 634 C CA . ALA A 1 87 ? 10.245 -14.235 3.481 1.00 79.81 87 ALA A CA 1
ATOM 635 C C . ALA A 1 87 ? 8.950 -14.243 2.645 1.00 79.81 87 ALA A C 1
ATOM 637 O O . ALA A 1 87 ? 7.860 -14.159 3.203 1.00 79.81 87 ALA A O 1
ATOM 638 N N . PHE A 1 88 ? 9.070 -14.392 1.323 1.00 77.31 88 PHE A N 1
ATOM 639 C CA . PHE A 1 88 ? 7.950 -14.482 0.383 1.00 77.31 88 PHE A CA 1
ATOM 640 C C . PHE A 1 88 ? 7.613 -15.919 -0.051 1.00 77.31 88 PHE A C 1
ATOM 642 O O . PHE A 1 88 ? 6.806 -16.10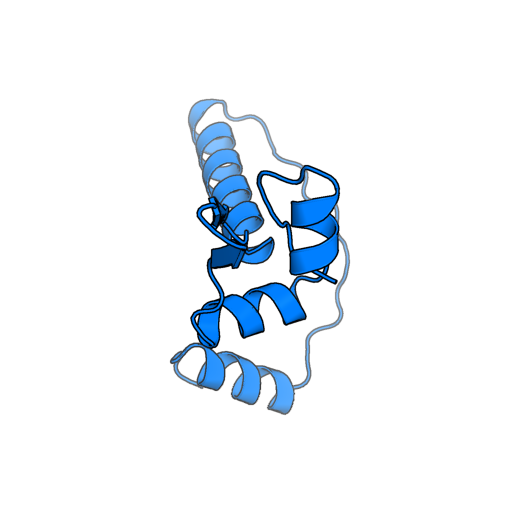3 -0.960 1.00 77.31 88 PHE A O 1
ATOM 649 N N . GLY A 1 89 ? 8.228 -16.945 0.553 1.00 82.69 89 GLY A N 1
ATOM 650 C CA . GLY A 1 89 ? 8.006 -18.346 0.169 1.00 82.69 89 GLY A CA 1
ATOM 651 C C . GLY A 1 89 ? 8.480 -18.687 -1.250 1.00 82.69 89 GLY A C 1
ATOM 652 O O . GLY A 1 89 ? 7.983 -19.630 -1.862 1.00 82.69 89 GLY A O 1
ATOM 653 N N . LEU A 1 90 ? 9.419 -17.909 -1.795 1.00 82.94 90 LEU A N 1
ATOM 654 C CA . LEU A 1 90 ? 9.984 -18.111 -3.126 1.00 82.94 90 LEU A CA 1
ATOM 655 C C . LEU A 1 90 ? 11.205 -19.045 -3.056 1.00 82.94 90 LEU A C 1
ATOM 657 O O . LEU A 1 90 ? 11.974 -18.967 -2.095 1.00 82.94 90 LEU A O 1
ATOM 661 N N . PRO A 1 91 ? 11.436 -19.891 -4.079 1.00 81.25 91 PRO A N 1
ATOM 662 C CA . PRO A 1 91 ? 12.607 -20.770 -4.122 1.00 81.25 91 PRO A CA 1
ATOM 663 C C . PRO A 1 91 ? 13.887 -19.934 -4.141 1.00 81.25 91 PRO A C 1
ATOM 665 O O . PRO A 1 91 ? 13.945 -18.968 -4.891 1.00 81.25 91 PRO A O 1
ATOM 668 N N . THR A 1 92 ? 14.897 -20.258 -3.339 1.00 72.94 92 THR A N 1
ATOM 669 C CA . THR A 1 92 ? 16.157 -19.492 -3.240 1.00 72.94 92 THR A CA 1
ATOM 670 C C . THR A 1 92 ? 17.125 -19.807 -4.364 1.00 72.94 92 THR A C 1
ATOM 672 O O . THR A 1 92 ? 17.352 -21.014 -4.596 1.00 72.94 92 THR A O 1
#

Secondary structure (DSSP, 8-state):
-HHHHHHTT-S-EE-S-HHHHHHHHHTT-SEEEETTEEEEEE-HHHHHHHHHHHHHHHHHHH------------PPPHHHHHHHHHHTT---

pLDDT: mean 87.01, std 10.01, range [51.06, 96.56]

Sequence (92 aa):
MAEECVADGADVIVIGCAGTGLLCSMAGLNKVTVGRQVIPVLDPVMVAMKTAEMAVDIKRGTGLPIPSRARNYVLPSREDWTRVRSAFGLPT

Foldseek 3Di:
DVLVVVVVPDQEAEDPDQVVLVVCVVVVVQWDDHPPHIHGYDRVVVVVVVVVVVVVVCCVVPVDDDDDPPPPPDDDDPVVVVVVCVVVVHDD

=== Feature glossary ===
The record interleaves many kinds of information about one protein. Here is each kind framed as the question it answers.

Q: What does the local fold look like, residue by residue?
A: A 3Di character summarizes, for each residue, the relative orientation of the Cα frame of its nearest spatial neighbor. Because it encodes fold topology rather than chemistry, 3Di alignments detect remote structural similarity that sequence alignment misses.

Q: Which residues are in helices, strands, or loops?
A: Secondary structure is the local, repeating backbone conformation. DSSP classifies it into eight states by reading the hydrogen-bond network: three helix types (H, G, I), two β types (E, B), two non-regular types (T, S), and unstructured coil (-).

Q: How big and how compact is the whole molecule?
A: Three whole-structure scalars: the radius of gyration (RMS distance of Cα from centroid, in Å), the count of Cα–Cα contacts (pairs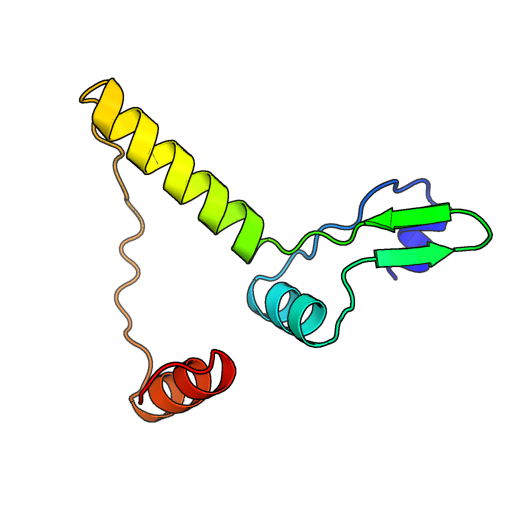 closer than 8 Å and separated by more than four residues in sequence — i.e. tertiary, not local, contacts), and the bounding-box dimensions. Together they distinguish compact globular folds from extended fibres or disordered chains.

Q: How confident is the AlphaFold model at each residue?
A: For AlphaFold models, the B-factor field carries pLDDT — the model's own estimate of local accuracy on a 0–100 scale. Regions with pLDDT<50 should be treated as essentially unmodeled; they often correspond to intrinsically disordered segments.

Q: What family and function is it annotated with?
A: Functional annotations link the protein to curated databases. InterPro entries identify conserved domains and families by matching the sequence against member-database signatures (Pfam, PROSITE, CDD, …). Gene Ontology (GO) terms describe molecular function, biological process, and cellular component in a controlled vocabulary. CATH places the structure in a hierarchical fold classification (Class/Architecture/Topology/Homologous-superfamily). The organism is the source species.

Q: What known structures does this most resemble?
A: Nearest PDB neighbors are the top structural matches found by Foldseek when searching this structure against the entire Protein Data Bank. Each hit reports a TM-score (0 to 1; >0.5 almost always implies the same fold) and an E-value. These are *structural* homologs — they may share no detectable sequence similarity.

Q: Which residues are buried vs exposed?
A: Solvent-accessible surface area (SASA) is the area in Å² traced out by the centre of a 1.4 Å probe sphere (a water molecule) rolled over the protein's van der Waals surface (Shrake–Rupley / Lee–Richards construction). Buried residues have near-zero SASA; fully exposed residues can exceed 200 Å². The total SASA scales roughly with the number of surface residues.

Q: What are the backbone torsion angles?
A: φ (phi) and ψ (psi) are the two rotatable backbone dihedrals per residue: φ is the C(i-1)–N–Cα–C torsion, ψ is the N–Cα–C–N(i+1) torsion, both in degrees on (−180°, 180°]. α-helical residues cluster near (−60°, −45°); β-strand residues near (−120°, +130°). A Ramachandran plot is simply a scatter of (φ, ψ) for every residue.

Q: Are the domains correctly placed relative to each other?
A: Predicted aligned error is AlphaFold's pairwise confidence. Unlike pLDDT (per-residue), PAE is per-residue-pair and captures whether two parts of the structure are correctly placed relative to each other. Units are ångströms of expected positional error.

Q: What if only a Cα trace is available?
A: P-SEA three-state annotation labels each residue as helix, strand, or coil based purely on the geometry of the Cα trace. It serves as a fallback when the full backbone (and thus DSSP) is unavailable.

Q: What is the amino-acid chain?
A: This is the polypeptide sequence — one letter per residue, N-terminus first. Length ranges from a few dozen residues for small domains to over a thousand for large multi-domain proteins.

Q: What do the rendered images show?
A: The six renders are orthographic views along the three Cartesian axes in both directions. Representation (cartoon, sticks, or surface) and color scheme (sequence-rainbow or by-chain) vary across proteins so the training set covers all the common visualization conventions.

Q: What do the diagnostic plots show?
A: Plot images: a contact map (which residues are close in 3D, as an N×N binary 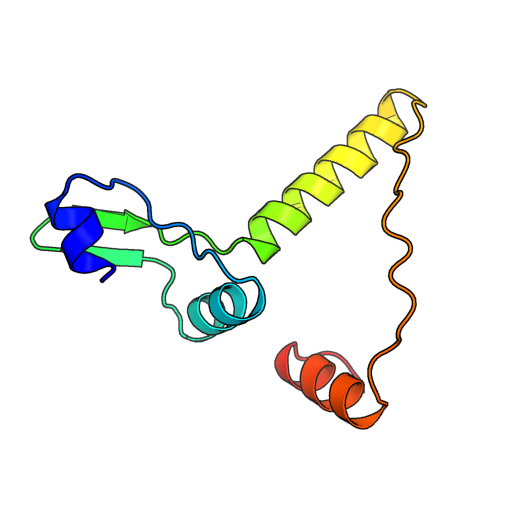image), a Ramachandran scatter (backbone torsion angles, revealing secondary-structure composition at a glance), and — for AlphaFold structures — a PAE heatmap (pairwise prediction confidence).

Q: How mobile is each atom in the crystal?
A: B-factor (Debye–Waller factor) reflects atomic displacement in the crystal lattice. It is an experimental observable (units Å²), not a prediction; low values mean the atom is pinned down, high values mean it moves or is heterogeneous across the crystal.

Q: Where is each backbone atom in 3D?
A: The mmCIF table is the protein's shape written out atom by atom. For each backbone N, Cα, C, and carbonyl O, it records an (x, y, z) coordinate triple in Å plus the residue type, chain letter, and residue number.